Protein AF-A0A2N5SPL8-F1 (afdb_monomer)

Nearest PDB structures (foldseek):
  1c92-assembly1_A  TM=4.202E-01  e=2.692E+00  Streptomyces plicatus
  1c8y-assembly1_A  TM=4.262E-01  e=3.540E+00  Streptomyces plicatus
  1c90-assembly2_B  TM=4.137E-01  e=3.306E+00  Streptomyces plicatus
  3szw-assembly1_A-2  TM=3.942E-01  e=7.522E+00  Acidithiobacillus ferrooxidans ATCC 23270

Secondary structure (DSSP, 8-state):
---S-TTS-TTTT----TTHHHHHHHHHHHHHHH-TTS--B----TT--B-TTSSBPPTTTTHHHHHH-SB-

Structure (mmCIF, N/CA/C/O backbone):
data_AF-A0A2N5SPL8-F1
#
_entry.id   AF-A0A2N5SPL8-F1
#
loop_
_atom_site.group_PDB
_atom_site.id
_atom_site.type_symbol
_atom_site.label_atom_id
_atom_site.label_alt_id
_atom_site.label_comp_id
_atom_site.label_asym_id
_atom_site.label_entity_id
_atom_site.label_seq_id
_atom_site.pdbx_PDB_ins_code
_atom_site.Cartn_x
_atom_site.Cartn_y
_atom_site.Cartn_z
_atom_site.occupancy
_atom_site.B_iso_or_equiv
_atom_site.auth_seq_id
_atom_site.auth_comp_id
_atom_site.auth_asym_id
_atom_site.auth_atom_id
_atom_site.pdbx_PDB_model_num
ATOM 1 N N . MET A 1 1 ? -3.595 -6.973 2.689 1.00 96.06 1 MET A N 1
ATOM 2 C CA . MET A 1 1 ? -3.545 -6.978 1.211 1.00 96.06 1 MET A CA 1
ATOM 3 C C . MET A 1 1 ? -2.136 -7.328 0.795 1.00 96.06 1 MET A C 1
ATOM 5 O O . MET A 1 1 ? -1.208 -6.902 1.467 1.00 96.06 1 MET A O 1
ATOM 9 N N . ASP A 1 2 ? -1.985 -8.077 -0.284 1.00 97.25 2 ASP A N 1
ATOM 10 C CA . ASP A 1 2 ? -0.701 -8.653 -0.675 1.00 97.25 2 ASP A CA 1
ATOM 11 C C . ASP A 1 2 ? -0.488 -8.437 -2.176 1.00 97.25 2 ASP A C 1
ATOM 13 O O . ASP A 1 2 ? -0.858 -9.260 -3.007 1.00 97.25 2 ASP A O 1
ATOM 17 N N . TRP A 1 3 ? -0.052 -7.227 -2.542 1.00 97.06 3 TRP A N 1
ATOM 18 C CA . TRP A 1 3 ? 0.241 -6.890 -3.935 1.00 97.06 3 TRP A CA 1
ATOM 19 C C . TRP A 1 3 ? 1.746 -7.003 -4.153 1.00 97.06 3 TRP A C 1
ATOM 21 O O . TRP A 1 3 ? 2.506 -6.228 -3.575 1.00 97.06 3 TRP A O 1
ATOM 31 N N . GLU A 1 4 ? 2.153 -7.911 -5.042 1.00 95.75 4 GLU A N 1
ATOM 32 C CA . GLU A 1 4 ? 3.554 -8.229 -5.327 1.00 95.75 4 GLU A CA 1
ATOM 33 C C . GLU A 1 4 ? 3.972 -7.885 -6.775 1.00 95.75 4 GLU A C 1
ATOM 35 O O . GLU A 1 4 ? 3.848 -8.675 -7.708 1.00 95.75 4 GLU A O 1
ATOM 40 N N . TYR A 1 5 ? 4.434 -6.672 -7.071 1.00 95.31 5 TYR A N 1
ATOM 41 C CA . TYR A 1 5 ? 4.497 -5.491 -6.206 1.00 95.31 5 TYR A CA 1
ATOM 42 C C . TYR A 1 5 ? 3.925 -4.283 -6.959 1.00 95.31 5 TYR A C 1
ATOM 44 O O . TYR A 1 5 ? 3.954 -4.264 -8.197 1.00 95.31 5 TYR A O 1
ATOM 52 N N . PRO A 1 6 ? 3.426 -3.242 -6.268 1.00 97.00 6 PRO A N 1
ATOM 53 C CA . PRO A 1 6 ? 3.017 -2.009 -6.925 1.00 97.00 6 PRO A CA 1
ATOM 54 C C . PRO A 1 6 ? 4.136 -1.474 -7.822 1.00 97.00 6 PRO A C 1
ATOM 56 O O . PRO A 1 6 ? 5.263 -1.315 -7.377 1.00 97.00 6 PRO A O 1
ATOM 59 N N . ASN A 1 7 ? 3.805 -1.198 -9.083 1.00 97.19 7 ASN A N 1
ATOM 60 C CA . ASN A 1 7 ? 4.728 -0.718 -10.124 1.00 97.19 7 ASN A CA 1
ATOM 61 C C . ASN A 1 7 ? 5.885 -1.686 -10.468 1.00 97.19 7 ASN A C 1
ATOM 63 O O . ASN A 1 7 ? 6.934 -1.252 -10.938 1.00 97.19 7 ASN A O 1
ATOM 67 N N . SER A 1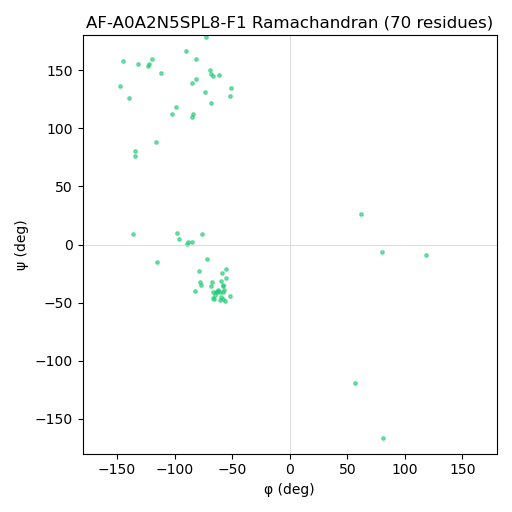 8 ? 5.691 -2.990 -10.262 1.00 95.19 8 SER A N 1
ATOM 68 C CA . SER A 1 8 ? 6.646 -4.037 -10.630 1.00 95.19 8 SER A CA 1
ATOM 69 C C . SER A 1 8 ? 6.023 -5.057 -11.572 1.00 95.19 8 SER A C 1
ATOM 71 O O . SER A 1 8 ? 4.812 -5.275 -11.552 1.00 95.19 8 SER A O 1
ATOM 73 N N . ASP A 1 9 ? 6.875 -5.720 -12.349 1.00 93.62 9 ASP A N 1
ATOM 74 C CA . ASP A 1 9 ? 6.486 -6.853 -13.189 1.00 93.62 9 ASP A CA 1
ATOM 75 C C . ASP A 1 9 ? 6.190 -8.115 -12.355 1.00 93.62 9 ASP A C 1
ATOM 77 O O . ASP A 1 9 ? 5.593 -9.060 -12.872 1.00 93.62 9 ASP A O 1
ATOM 81 N N . GLY A 1 10 ? 6.554 -8.135 -11.063 1.00 89.62 10 GLY A N 1
ATOM 82 C CA . GLY A 1 10 ? 6.326 -9.276 -10.171 1.00 89.62 10 GLY A CA 1
ATOM 83 C C . GLY A 1 10 ? 6.962 -10.546 -10.738 1.00 89.62 10 GLY A C 1
ATOM 84 O O . GLY A 1 10 ? 8.164 -10.578 -10.990 1.00 89.62 10 GLY A O 1
ATOM 85 N N . VAL A 1 11 ? 6.140 -11.564 -11.010 1.00 90.88 11 VAL A N 1
ATOM 86 C CA . VAL A 1 11 ? 6.548 -12.824 -11.666 1.00 90.88 11 VAL A CA 1
ATOM 87 C C . VAL A 1 11 ? 6.758 -12.711 -13.189 1.00 90.88 11 VAL A C 1
ATOM 89 O O . VAL A 1 11 ? 6.956 -13.720 -13.860 1.00 90.88 11 VAL A O 1
ATOM 92 N N . GLY A 1 12 ? 6.746 -11.497 -13.747 1.00 92.88 12 GLY A N 1
ATOM 93 C CA . GLY A 1 12 ? 7.230 -11.188 -15.099 1.00 92.88 12 GLY A CA 1
ATOM 94 C C . GLY A 1 12 ? 6.189 -10.633 -16.075 1.00 92.88 12 GLY A C 1
ATOM 95 O O . GLY A 1 12 ? 6.561 -10.189 -17.157 1.00 92.88 12 GLY A O 1
ATOM 96 N N . CYS A 1 13 ? 4.901 -10.629 -15.723 1.00 94.50 13 CYS A N 1
ATOM 97 C CA . CYS A 1 13 ? 3.824 -10.161 -16.607 1.00 94.50 13 CYS A CA 1
ATOM 98 C C . CYS A 1 13 ? 2.776 -9.270 -15.920 1.00 94.50 13 CYS A C 1
ATOM 100 O O . CYS A 1 13 ? 1.745 -8.960 -16.524 1.00 94.50 13 CYS A O 1
ATOM 102 N N . ASN A 1 14 ? 3.011 -8.847 -14.672 1.00 96.12 14 ASN A N 1
ATOM 103 C CA . ASN A 1 14 ? 2.040 -8.028 -13.952 1.00 96.12 14 ASN A CA 1
ATOM 104 C C . ASN A 1 14 ? 1.879 -6.647 -14.600 1.00 96.12 14 ASN A C 1
ATOM 106 O O . ASN A 1 14 ? 2.829 -6.031 -15.081 1.00 96.12 14 ASN A O 1
ATOM 110 N N . THR A 1 15 ? 0.652 -6.122 -14.565 1.00 96.06 15 THR A N 1
ATOM 111 C CA . THR A 1 15 ? 0.394 -4.750 -15.011 1.00 96.06 15 THR A CA 1
ATOM 112 C C . THR A 1 15 ? 1.034 -3.760 -14.039 1.00 96.06 15 THR A C 1
ATOM 114 O O . THR A 1 15 ? 0.685 -3.712 -12.856 1.00 96.06 15 THR A O 1
ATOM 117 N N . LYS A 1 16 ? 1.928 -2.912 -14.551 1.00 95.06 16 LYS A N 1
ATOM 118 C CA . LYS A 1 16 ? 2.570 -1.835 -13.790 1.00 95.06 16 LYS A CA 1
ATOM 119 C C . LYS A 1 16 ? 2.119 -0.455 -14.249 1.00 95.06 16 LYS A C 1
ATOM 121 O O . LYS A 1 16 ? 1.827 -0.224 -15.419 1.00 95.06 16 LYS A O 1
ATOM 126 N N . ASN A 1 17 ? 2.078 0.478 -13.308 1.00 97.62 17 ASN A N 1
ATOM 127 C CA . ASN A 1 17 ? 1.814 1.883 -13.560 1.00 97.62 17 ASN A CA 1
ATOM 128 C C . ASN A 1 17 ? 2.595 2.728 -12.536 1.00 97.62 17 ASN A C 1
ATOM 130 O O . ASN A 1 17 ? 2.541 2.414 -11.339 1.00 97.62 17 ASN A O 1
ATOM 134 N N . PRO A 1 18 ? 3.246 3.832 -12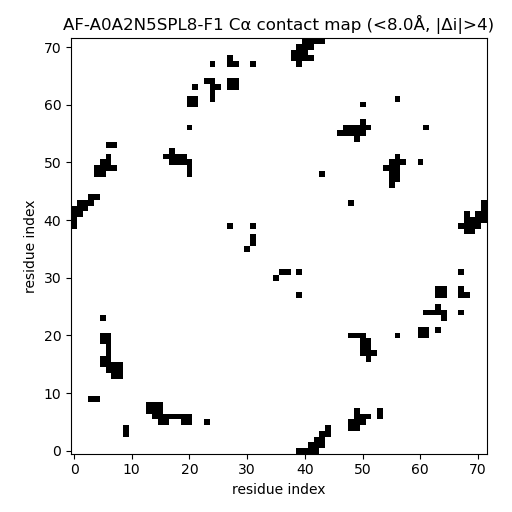.953 1.00 97.69 18 PRO A N 1
ATOM 135 C CA . PRO A 1 18 ? 3.985 4.714 -12.047 1.00 97.69 18 PRO A CA 1
ATOM 136 C C . PRO A 1 18 ? 3.163 5.261 -10.867 1.00 97.69 18 PRO A C 1
ATOM 138 O O . PRO A 1 18 ? 3.721 5.663 -9.846 1.00 97.69 18 PRO A O 1
ATOM 141 N N . ALA A 1 19 ? 1.832 5.278 -10.981 1.00 98.31 19 ALA A N 1
ATOM 142 C CA . ALA A 1 19 ? 0.913 5.723 -9.941 1.00 98.31 19 ALA A CA 1
ATOM 143 C C . ALA A 1 19 ? 0.463 4.611 -8.972 1.00 98.31 19 ALA A C 1
ATOM 145 O O . ALA A 1 19 ? -0.312 4.902 -8.062 1.00 98.31 19 ALA A O 1
ATOM 146 N N . ASN A 1 20 ? 0.924 3.364 -9.120 1.00 98.31 20 ASN A N 1
ATOM 147 C CA . ASN A 1 20 ? 0.404 2.222 -8.358 1.00 98.31 20 ASN A CA 1
ATOM 148 C C . ASN A 1 20 ? 0.519 2.390 -6.838 1.00 98.31 20 ASN A C 1
ATOM 150 O O . ASN A 1 20 ? -0.451 2.122 -6.141 1.00 98.31 20 ASN A O 1
ATOM 154 N N . VAL A 1 21 ? 1.626 2.925 -6.313 1.00 98.31 21 VAL A N 1
ATOM 155 C CA . VAL A 1 21 ? 1.757 3.193 -4.864 1.00 98.31 21 VAL A CA 1
ATOM 156 C C . VAL A 1 21 ? 0.735 4.225 -4.375 1.00 98.31 21 VAL A C 1
ATOM 158 O O . VAL A 1 21 ? 0.118 4.054 -3.325 1.00 98.31 21 VAL A O 1
ATOM 161 N N . ILE A 1 22 ? 0.507 5.283 -5.158 1.00 98.50 22 ILE A N 1
ATOM 162 C CA . ILE A 1 22 ? -0.472 6.325 -4.821 1.00 98.50 22 ILE A CA 1
ATOM 163 C C . ILE A 1 22 ? -1.887 5.744 -4.870 1.00 98.50 22 ILE A C 1
ATOM 165 O O . ILE A 1 22 ? -2.691 5.975 -3.969 1.00 98.50 22 ILE A O 1
ATOM 169 N N . ASN A 1 23 ? -2.198 4.994 -5.927 1.00 98.69 23 ASN A N 1
ATOM 170 C CA . ASN A 1 23 ? -3.511 4.389 -6.121 1.00 98.69 23 ASN A CA 1
ATOM 171 C C . ASN A 1 23 ? -3.790 3.299 -5.087 1.00 98.69 23 ASN A C 1
ATOM 173 O O . ASN A 1 23 ? -4.927 3.181 -4.643 1.00 98.69 23 ASN A O 1
ATOM 177 N N . PHE A 1 24 ? -2.763 2.585 -4.629 1.00 98.56 24 PHE A N 1
ATOM 178 C CA . PHE A 1 24 ? -2.888 1.665 -3.511 1.00 98.56 24 PHE A CA 1
ATOM 179 C C . PHE A 1 24 ? -3.333 2.409 -2.249 1.00 98.56 24 PHE A C 1
ATOM 181 O O . PHE A 1 24 ? -4.331 2.045 -1.639 1.00 98.56 24 PHE A O 1
ATOM 188 N N . GLY A 1 25 ? -2.689 3.535 -1.927 1.00 98.56 25 GLY A N 1
ATOM 189 C CA . GLY A 1 25 ? -3.120 4.403 -0.830 1.00 98.56 25 GLY A CA 1
ATOM 190 C C . GLY A 1 25 ? -4.561 4.908 -0.964 1.00 98.56 25 GLY A C 1
ATOM 191 O O . GLY A 1 25 ? -5.290 4.952 0.026 1.00 98.56 25 GLY A O 1
ATOM 192 N N . LYS A 1 26 ? -5.001 5.247 -2.183 1.00 98.81 26 LYS A N 1
ATOM 193 C CA . LYS A 1 26 ? -6.400 5.627 -2.445 1.00 98.81 26 LYS A CA 1
ATOM 194 C C . LYS A 1 26 ? -7.360 4.465 -2.203 1.00 98.81 26 LYS A C 1
ATOM 196 O O . LYS A 1 26 ? -8.380 4.670 -1.563 1.00 98.81 26 LYS A O 1
ATOM 201 N N . LEU A 1 27 ? -7.025 3.255 -2.650 1.00 98.75 27 LEU A N 1
ATOM 202 C CA . LEU A 1 27 ? -7.838 2.067 -2.390 1.00 98.75 27 LEU A CA 1
ATOM 203 C C . LEU A 1 27 ? -8.015 1.837 -0.882 1.00 98.75 27 LEU A C 1
ATOM 205 O O . LEU A 1 27 ? -9.139 1.662 -0.424 1.00 98.75 27 LEU A O 1
ATOM 209 N N . VAL A 1 28 ? -6.931 1.905 -0.099 1.00 98.56 28 VAL A N 1
ATOM 210 C CA . VAL A 1 28 ? -7.011 1.729 1.365 1.00 98.56 28 VAL A CA 1
ATOM 211 C C . VAL A 1 28 ? -7.871 2.805 2.018 1.00 98.56 28 VAL A C 1
ATOM 213 O O . VAL A 1 28 ? -8.664 2.492 2.904 1.00 98.56 28 VAL A O 1
ATOM 216 N N . LYS A 1 29 ? -7.762 4.05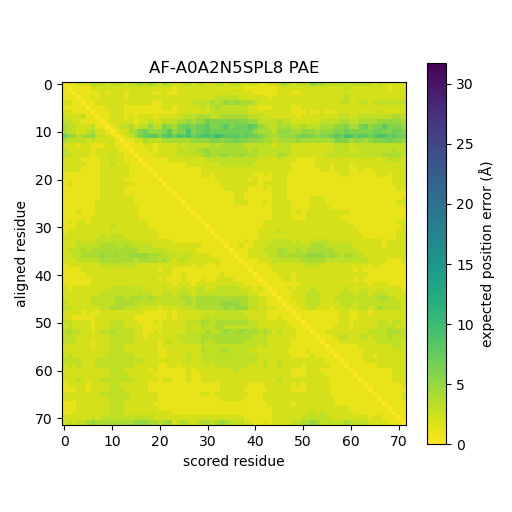7 1.561 1.00 98.75 29 LYS A N 1
ATOM 217 C CA . LYS A 1 29 ? -8.626 5.148 2.025 1.00 98.75 29 LYS A CA 1
ATOM 218 C C . LYS A 1 29 ? -10.109 4.816 1.825 1.00 98.75 29 LYS A C 1
ATOM 220 O O . LYS A 1 29 ? -10.887 4.977 2.762 1.00 98.75 29 LYS A O 1
ATOM 225 N N . GLU A 1 30 ? -10.494 4.353 0.637 1.00 98.81 30 GLU A N 1
ATOM 226 C CA . GLU A 1 30 ? -11.894 4.015 0.348 1.00 98.81 30 GLU A CA 1
ATOM 227 C C . GLU A 1 30 ? -12.370 2.812 1.176 1.00 98.81 30 GLU A C 1
ATOM 229 O O . GLU A 1 30 ? -13.461 2.848 1.745 1.00 98.81 30 GLU A O 1
ATOM 234 N N . ILE A 1 31 ? -11.533 1.778 1.340 1.00 98.50 31 ILE A N 1
ATOM 235 C CA . ILE A 1 31 ? -11.857 0.629 2.203 1.00 98.50 31 ILE A CA 1
ATOM 236 C C . ILE A 1 31 ? -12.079 1.090 3.648 1.00 98.50 31 ILE A C 1
ATOM 238 O O . ILE A 1 31 ? -13.068 0.701 4.266 1.00 98.50 31 ILE A O 1
ATOM 242 N N . ARG A 1 32 ? -11.205 1.952 4.185 1.00 98.50 32 ARG A N 1
ATOM 243 C CA . ARG A 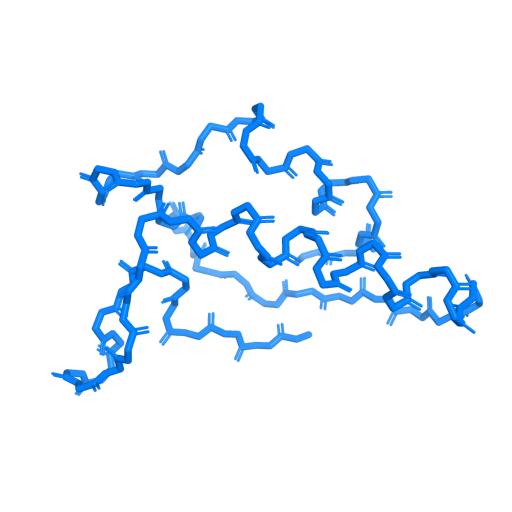1 32 ? -11.355 2.486 5.545 1.00 98.50 32 ARG A CA 1
ATOM 244 C C . ARG A 1 32 ? -12.640 3.297 5.706 1.00 98.50 32 ARG A C 1
ATOM 246 O O . ARG A 1 32 ? -13.270 3.209 6.755 1.00 98.50 32 ARG A O 1
ATOM 253 N N . ALA A 1 33 ? -13.023 4.079 4.697 1.00 98.56 33 ALA A N 1
ATOM 254 C CA . ALA A 1 33 ? -14.261 4.853 4.730 1.00 98.56 33 ALA A CA 1
ATOM 255 C C . ALA A 1 33 ? -15.504 3.948 4.780 1.00 98.56 33 ALA A C 1
ATOM 257 O O . ALA A 1 33 ? -16.437 4.231 5.529 1.00 98.56 33 ALA A O 1
ATOM 258 N N . LEU A 1 34 ? -15.501 2.847 4.021 1.00 98.62 34 LEU A N 1
ATOM 259 C CA . LEU A 1 34 ? -16.612 1.893 3.970 1.00 98.62 34 LEU A CA 1
ATOM 260 C C . LEU A 1 34 ? -16.663 0.955 5.180 1.00 98.62 34 LEU A C 1
ATOM 262 O O . LEU A 1 34 ? -17.747 0.554 5.598 1.00 98.62 34 LEU A O 1
ATOM 266 N N . TRP A 1 35 ? -15.510 0.605 5.753 1.00 98.25 35 TRP A N 1
ATOM 267 C CA . TRP A 1 35 ? -15.421 -0.308 6.888 1.00 98.25 35 TRP A CA 1
ATOM 268 C C . TRP A 1 35 ? -14.463 0.221 7.970 1.00 98.25 35 TRP A C 1
ATOM 270 O O . TRP A 1 35 ? -13.350 -0.286 8.132 1.00 98.25 35 TRP A O 1
ATOM 280 N N . PRO A 1 36 ? -14.895 1.216 8.772 1.00 97.81 36 PRO A N 1
ATOM 281 C CA . PRO A 1 36 ? -14.023 1.886 9.738 1.00 97.81 36 PRO A CA 1
ATOM 282 C C . PRO A 1 36 ? -13.410 0.958 10.792 1.00 97.81 36 PRO A C 1
ATOM 284 O O . PRO A 1 36 ? -12.293 1.206 11.235 1.00 97.81 36 PRO A O 1
ATOM 287 N N . GLY A 1 37 ? -14.118 -0.112 11.172 1.00 97.69 37 GLY A N 1
ATOM 288 C CA . GLY A 1 37 ? -13.677 -1.085 12.179 1.00 97.69 37 GLY A CA 1
ATOM 289 C C . GLY A 1 37 ? -12.843 -2.257 11.651 1.00 97.69 37 GLY A C 1
ATOM 290 O O . GLY A 1 37 ? -12.510 -3.142 12.433 1.00 97.69 37 GLY A O 1
ATOM 291 N N . ALA A 1 38 ? -12.537 -2.316 10.351 1.00 97.31 38 ALA A N 1
ATOM 292 C CA . ALA A 1 38 ? -11.683 -3.371 9.809 1.00 97.31 38 ALA A CA 1
ATOM 293 C C . ALA A 1 38 ? -10.236 -3.232 10.302 1.00 97.31 38 ALA A C 1
ATOM 295 O O . ALA A 1 38 ? -9.732 -2.121 10.431 1.00 97.31 38 ALA A O 1
ATOM 296 N N . CYS A 1 39 ? -9.538 -4.353 10.491 1.00 98.38 39 CYS A N 1
ATOM 297 C CA . CYS A 1 39 ? -8.079 -4.345 10.579 1.00 98.38 39 CYS A CA 1
ATOM 298 C C . CYS A 1 39 ? -7.510 -4.410 9.154 1.00 98.38 39 CYS A C 1
ATOM 300 O O . CYS A 1 39 ? -7.653 -5.426 8.471 1.00 98.38 39 CYS A O 1
ATOM 302 N N . LEU A 1 40 ? -6.917 -3.316 8.678 1.00 98.69 40 LEU A N 1
ATOM 303 C CA . LEU A 1 40 ? -6.348 -3.199 7.340 1.00 98.69 40 LEU A CA 1
ATOM 304 C C . LEU A 1 40 ? -4.832 -3.327 7.416 1.00 98.69 40 LEU A C 1
ATOM 306 O O . LEU A 1 40 ? -4.146 -2.441 7.918 1.00 98.69 40 LEU A O 1
ATOM 310 N N . THR A 1 41 ? -4.302 -4.413 6.866 1.00 98.56 41 THR A N 1
ATOM 311 C CA . THR A 1 41 ? -2.858 -4.665 6.812 1.00 98.56 41 THR A CA 1
ATOM 312 C C . THR A 1 41 ? -2.368 -4.783 5.376 1.00 98.56 41 THR A C 1
ATOM 314 O O . THR A 1 41 ? -3.162 -5.050 4.462 1.00 98.56 41 THR A O 1
ATOM 317 N N . ALA A 1 42 ? -1.068 -4.603 5.142 1.00 98.31 42 ALA A N 1
ATOM 318 C CA . ALA A 1 42 ? -0.463 -4.894 3.846 1.00 98.31 42 ALA A CA 1
ATOM 319 C C . ALA A 1 42 ? 0.905 -5.561 3.983 1.00 98.31 42 ALA A C 1
ATOM 321 O O . ALA A 1 42 ? 1.780 -4.979 4.601 1.00 98.31 42 ALA A O 1
ATOM 322 N N . ALA A 1 43 ? 1.103 -6.716 3.348 1.00 98.00 43 ALA A N 1
ATOM 323 C CA . ALA A 1 43 ? 2.429 -7.314 3.242 1.00 98.00 43 ALA A CA 1
ATOM 324 C C . ALA A 1 43 ? 3.261 -6.518 2.226 1.00 98.00 43 ALA A C 1
ATOM 326 O O . ALA A 1 43 ? 2.784 -6.204 1.131 1.00 98.00 43 ALA A O 1
ATOM 327 N N . LEU A 1 44 ? 4.486 -6.150 2.605 1.00 95.50 44 LEU A N 1
ATOM 328 C CA . LEU A 1 44 ? 5.385 -5.335 1.789 1.00 95.50 44 LEU A CA 1
ATOM 329 C C . LEU A 1 44 ? 6.712 -6.055 1.539 1.00 95.50 44 LEU A C 1
ATOM 331 O O . LEU A 1 44 ? 7.187 -6.832 2.364 1.00 95.50 44 LEU A O 1
ATOM 335 N N . SER A 1 45 ? 7.365 -5.721 0.423 1.00 93.00 45 SER A N 1
ATOM 336 C CA . SER A 1 45 ? 8.767 -6.090 0.213 1.00 93.00 45 SER A CA 1
ATOM 337 C C . SER A 1 45 ? 9.656 -5.453 1.286 1.00 93.00 45 SER A C 1
ATOM 339 O O . SER A 1 45 ? 9.443 -4.304 1.677 1.00 93.00 45 SER A O 1
ATOM 341 N N . VAL A 1 46 ? 10.722 -6.153 1.683 1.00 92.88 46 VAL A N 1
ATOM 342 C CA . VAL A 1 46 ? 11.765 -5.627 2.586 1.00 92.88 46 VAL A CA 1
ATOM 343 C C . VAL A 1 46 ? 12.453 -4.369 2.040 1.00 92.88 46 VAL A C 1
ATO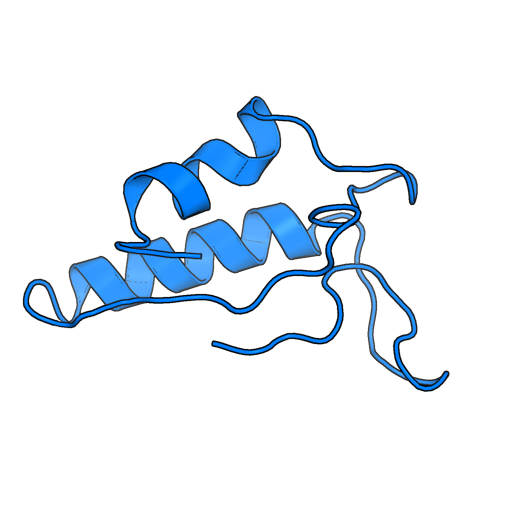M 345 O O . VAL A 1 46 ? 12.942 -3.549 2.810 1.00 92.88 46 VAL A O 1
ATOM 348 N N . ASN A 1 47 ? 12.438 -4.179 0.716 1.00 91.81 47 ASN A N 1
ATOM 349 C CA . ASN A 1 47 ? 12.973 -2.989 0.045 1.00 91.81 47 ASN A CA 1
ATOM 350 C C . ASN A 1 47 ? 11.958 -1.831 -0.022 1.00 91.81 47 ASN A C 1
ATOM 352 O O . ASN A 1 47 ? 12.240 -0.779 -0.599 1.00 91.81 47 ASN A O 1
ATOM 356 N N . GLY A 1 48 ? 10.769 -2.018 0.555 1.00 92.44 48 GLY A N 1
ATOM 357 C CA . GLY A 1 48 ? 9.662 -1.075 0.510 1.00 92.44 48 GLY A CA 1
ATOM 358 C C . GLY A 1 48 ? 8.856 -1.134 -0.789 1.00 92.44 48 GLY A C 1
ATOM 359 O O . GLY A 1 48 ? 8.934 -2.070 -1.584 1.00 92.44 48 GLY A O 1
ATOM 360 N N . LEU A 1 49 ? 8.027 -0.111 -0.988 1.00 97.00 49 LEU A N 1
ATOM 361 C CA . LEU A 1 49 ? 7.149 0.022 -2.151 1.00 97.00 49 LEU A CA 1
ATOM 362 C C . LEU A 1 49 ? 7.885 0.663 -3.329 1.00 97.00 49 LEU A C 1
ATOM 364 O O . LEU A 1 49 ? 8.590 1.649 -3.140 1.00 97.00 49 L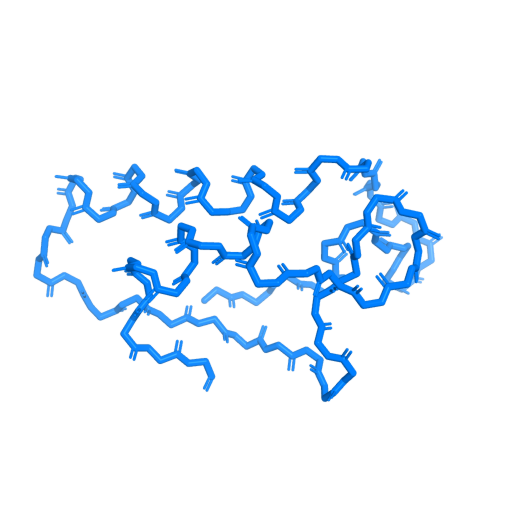EU A O 1
ATOM 368 N N . ILE A 1 50 ? 7.672 0.165 -4.548 1.00 97.62 50 ILE A N 1
ATOM 369 C CA . ILE A 1 50 ? 8.381 0.639 -5.745 1.00 97.62 50 ILE A CA 1
ATOM 370 C C . ILE A 1 50 ? 7.676 1.881 -6.307 1.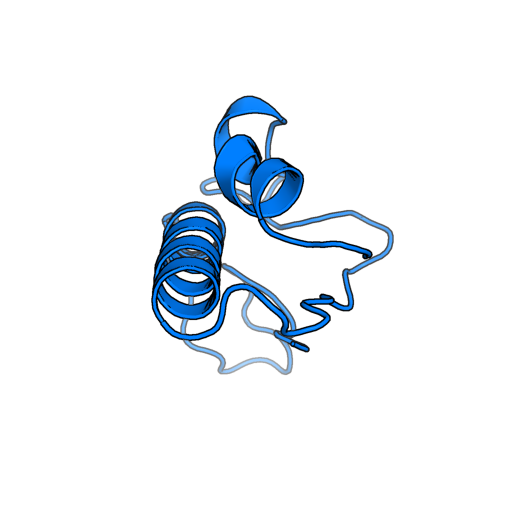00 97.62 50 ILE A C 1
ATOM 372 O O . ILE A 1 50 ? 6.541 1.837 -6.780 1.00 97.62 50 ILE A O 1
ATOM 376 N N . GLY A 1 51 ? 8.350 3.024 -6.217 1.00 96.44 51 GLY A N 1
ATOM 377 C CA . GLY A 1 51 ? 7.866 4.316 -6.684 1.00 96.44 51 GLY A CA 1
ATOM 378 C C . GLY A 1 51 ? 7.857 4.445 -8.208 1.00 96.44 51 GLY A C 1
ATOM 379 O O . GLY A 1 51 ? 8.281 3.559 -8.94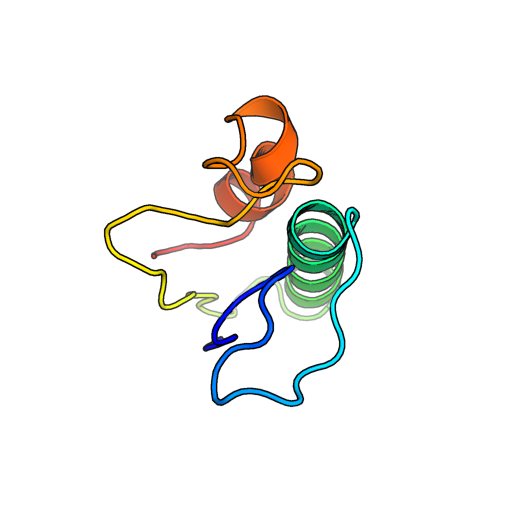6 1.00 96.44 51 GLY A O 1
ATOM 380 N N . ALA A 1 52 ? 7.388 5.598 -8.689 1.00 97.19 52 ALA A N 1
ATOM 381 C CA . ALA A 1 52 ? 7.175 5.886 -10.111 1.00 97.19 52 ALA A 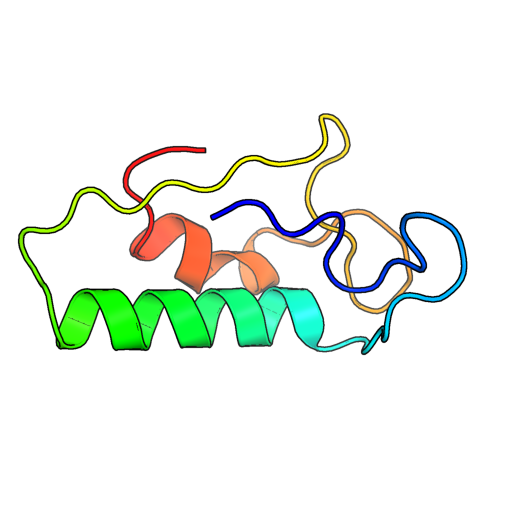CA 1
ATOM 382 C C . ALA A 1 52 ? 8.414 5.689 -11.007 1.00 97.19 52 ALA A C 1
ATOM 384 O O . ALA A 1 52 ? 8.275 5.383 -12.186 1.00 97.19 52 ALA A O 1
ATOM 385 N N . ASN A 1 53 ? 9.611 5.872 -10.450 1.00 95.81 53 ASN A N 1
ATOM 386 C CA . ASN A 1 53 ? 10.894 5.761 -11.144 1.00 95.81 53 ASN A CA 1
ATOM 387 C C . ASN A 1 53 ? 11.585 4.400 -10.938 1.00 95.81 53 ASN A C 1
ATOM 389 O O . ASN A 1 53 ? 12.763 4.277 -11.253 1.00 95.81 53 ASN A O 1
ATOM 393 N N . GLY A 1 54 ? 10.897 3.411 -10.359 1.00 94.38 54 GLY A N 1
ATOM 394 C CA . GLY A 1 54 ? 11.466 2.092 -10.066 1.00 94.38 54 GLY A CA 1
ATOM 395 C C . GLY A 1 54 ? 12.320 2.022 -8.792 1.00 94.38 54 GLY A C 1
ATOM 396 O O . GLY A 1 54 ? 12.695 0.930 -8.383 1.00 94.38 54 GLY A O 1
ATOM 397 N N . ASN A 1 55 ? 12.591 3.152 -8.131 1.00 95.31 55 ASN A N 1
ATOM 398 C CA . ASN A 1 55 ? 13.280 3.194 -6.837 1.00 95.31 55 ASN A CA 1
ATOM 399 C C . ASN A 1 55 ? 12.276 3.114 -5.674 1.00 95.31 55 ASN A C 1
ATOM 401 O O . ASN A 1 55 ? 11.080 3.330 -5.894 1.00 95.31 55 ASN A O 1
ATOM 405 N N . PRO A 1 56 ? 12.724 2.865 -4.429 1.00 96.44 56 PRO A N 1
ATOM 406 C CA . PRO A 1 56 ? 11.851 2.929 -3.263 1.00 96.44 56 PRO A CA 1
ATOM 407 C C . PRO A 1 56 ? 11.055 4.240 -3.193 1.00 96.44 56 PRO A C 1
ATOM 409 O O . PRO A 1 56 ? 11.569 5.337 -3.422 1.00 96.44 56 PRO A O 1
ATOM 412 N N . SER A 1 57 ? 9.765 4.118 -2.899 1.00 97.19 57 SER A N 1
ATOM 413 C CA . SER A 1 57 ? 8.827 5.231 -2.829 1.00 97.19 57 SER A CA 1
ATOM 414 C C . SER A 1 57 ? 9.111 6.126 -1.623 1.00 97.19 57 SER A C 1
ATOM 416 O O . SER A 1 57 ? 9.538 5.673 -0.565 1.00 97.19 57 SER A O 1
ATOM 418 N N . THR A 1 58 ? 8.797 7.415 -1.754 1.00 97.38 58 THR A N 1
ATOM 419 C CA . THR A 1 58 ? 8.969 8.381 -0.665 1.00 97.38 58 THR A CA 1
ATOM 420 C C . THR A 1 58 ? 7.814 8.338 0.333 1.00 97.38 58 THR A C 1
ATOM 422 O O . THR A 1 58 ? 6.694 7.933 0.006 1.00 97.38 58 THR A O 1
ATOM 425 N N . THR A 1 59 ? 8.062 8.854 1.537 1.00 95.69 59 THR A N 1
ATOM 426 C CA . THR A 1 59 ? 7.061 9.008 2.608 1.00 95.69 59 THR A CA 1
ATOM 427 C C . THR A 1 59 ? 5.866 9.867 2.190 1.00 95.69 59 THR A C 1
ATOM 429 O O . THR A 1 59 ? 4.724 9.587 2.558 1.00 95.69 59 THR A O 1
ATOM 432 N N . THR A 1 60 ? 6.092 10.892 1.363 1.00 97.94 60 THR A N 1
ATOM 433 C CA . THR A 1 60 ? 5.014 11.705 0.784 1.00 97.94 60 THR A CA 1
ATOM 434 C C . THR A 1 60 ? 4.080 10.856 -0.076 1.00 97.94 60 THR A C 1
ATOM 436 O O . THR A 1 60 ? 2.865 11.019 -0.025 1.00 97.94 60 THR A O 1
ATOM 439 N N . LYS A 1 61 ? 4.628 9.927 -0.865 1.00 97.94 61 LYS A N 1
ATOM 440 C CA . LYS A 1 61 ? 3.843 9.081 -1.774 1.00 97.94 61 LYS A CA 1
ATOM 441 C C . LYS A 1 61 ? 3.144 7.923 -1.060 1.00 97.94 61 LYS A C 1
ATOM 443 O O . LYS A 1 61 ? 2.121 7.462 -1.553 1.00 97.94 61 LYS A O 1
ATOM 448 N N . THR A 1 62 ? 3.636 7.502 0.105 1.00 97.50 62 THR A N 1
ATOM 449 C CA . THR A 1 62 ? 3.023 6.450 0.936 1.00 97.50 62 THR A CA 1
ATOM 450 C C . THR A 1 62 ? 2.131 6.992 2.058 1.00 97.50 62 THR A C 1
ATOM 452 O O . THR A 1 62 ? 1.602 6.210 2.844 1.00 97.50 62 THR A O 1
ATOM 455 N N . THR A 1 63 ? 1.906 8.310 2.127 1.00 98.25 63 THR A N 1
ATOM 456 C CA . THR A 1 63 ? 1.149 8.970 3.210 1.00 98.25 63 THR A CA 1
ATOM 457 C C . THR A 1 63 ? -0.220 8.344 3.474 1.00 98.25 63 THR A C 1
ATOM 459 O O . THR A 1 63 ? -0.545 8.088 4.628 1.00 98.25 63 THR A O 1
ATOM 462 N N . LEU A 1 64 ? -0.998 8.032 2.432 1.00 98.50 64 LEU A N 1
ATOM 463 C CA . LEU A 1 64 ? -2.325 7.432 2.615 1.00 98.50 64 LEU A CA 1
ATOM 464 C C . LEU A 1 64 ? -2.247 6.004 3.168 1.00 98.50 64 LEU A C 1
ATOM 466 O O . LEU A 1 64 ? -3.072 5.623 3.987 1.00 98.50 64 LEU A O 1
ATOM 470 N N . LEU A 1 65 ? -1.237 5.227 2.766 1.00 98.31 65 LEU A N 1
ATOM 471 C CA . LEU A 1 65 ? -1.019 3.886 3.313 1.00 98.31 65 LEU A CA 1
ATOM 472 C C . LEU A 1 65 ? -0.652 3.973 4.794 1.00 98.31 65 LEU A C 1
ATOM 474 O O . LEU A 1 65 ? -1.278 3.307 5.606 1.00 98.31 65 LEU A O 1
ATOM 478 N N . LYS A 1 66 ? 0.279 4.869 5.154 1.00 97.69 66 LYS A N 1
ATOM 479 C CA . LYS A 1 66 ? 0.636 5.137 6.555 1.00 97.69 66 LYS A CA 1
ATOM 480 C C . LYS A 1 66 ? -0.569 5.591 7.387 1.00 97.69 66 LYS A C 1
ATOM 482 O O . LYS A 1 66 ? -0.629 5.299 8.571 1.00 97.69 66 LYS A O 1
ATOM 487 N N . GLN A 1 67 ? -1.484 6.352 6.791 1.00 98.38 67 GLN A N 1
ATOM 488 C CA . GLN A 1 67 ? -2.643 6.898 7.492 1.00 98.38 67 GLN A CA 1
ATOM 489 C C . GLN A 1 67 ? -3.754 5.866 7.722 1.00 98.38 67 GLN A C 1
ATOM 491 O O . GLN A 1 67 ? -4.457 5.969 8.723 1.00 98.38 67 GLN A O 1
ATOM 496 N N . TYR A 1 68 ? -3.963 4.935 6.786 1.00 98.56 68 TYR A N 1
ATOM 497 C CA . TYR A 1 68 ? -5.165 4.093 6.777 1.00 98.56 68 TYR A CA 1
ATOM 498 C C . TYR A 1 68 ? -4.922 2.596 6.997 1.00 98.56 68 TYR A C 1
ATOM 500 O O . TYR A 1 68 ? -5.885 1.882 7.301 1.00 98.56 68 TYR A O 1
ATOM 508 N N . LEU A 1 69 ? -3.679 2.124 6.868 1.00 98.50 69 LEU A N 1
ATOM 509 C CA . LEU A 1 69 ? -3.283 0.794 7.329 1.00 98.50 69 LEU A CA 1
ATOM 510 C C . LEU A 1 69 ? -3.013 0.814 8.832 1.00 98.50 69 LEU A C 1
ATOM 512 O O . LEU A 1 69 ? -2.420 1.758 9.348 1.00 98.50 69 LEU A O 1
ATOM 516 N N . ASP A 1 70 ? -3.400 -0.263 9.502 1.00 98.56 70 ASP A N 1
ATOM 517 C CA . ASP A 1 70 ? -3.080 -0.502 10.907 1.00 98.56 70 ASP A CA 1
ATOM 518 C C . ASP A 1 70 ? -1.667 -1.085 11.050 1.00 98.56 70 ASP A C 1
ATOM 520 O O . ASP A 1 70 ? -0.912 -0.686 11.935 1.00 98.56 70 ASP A O 1
ATOM 524 N N . TYR A 1 71 ? -1.290 -1.991 10.139 1.00 97.75 71 TYR A N 1
ATOM 525 C CA . TYR A 1 71 ? 0.013 -2.660 10.133 1.00 97.75 71 TYR A CA 1
ATOM 526 C C . TYR A 1 71 ? 0.531 -2.909 8.713 1.00 97.75 71 TYR A C 1
ATOM 528 O O . TYR A 1 71 ? -0.241 -2.993 7.750 1.00 97.75 71 TYR A O 1
ATOM 536 N N . VAL A 1 72 ? 1.849 -3.071 8.611 1.00 94.38 72 VAL A N 1
ATOM 537 C CA . VAL A 1 72 ? 2.562 -3.579 7.433 1.00 94.38 72 VAL A CA 1
ATOM 538 C C . VAL A 1 72 ? 3.415 -4.777 7.815 1.00 94.38 72 VAL A C 1
ATOM 540 O O . VAL A 1 72 ? 3.885 -4.784 8.975 1.00 94.38 72 VAL A O 1
#

Foldseek 3Di:
DEPQAAQDCRVNNDDHDLLRLLVVLVVLVVVCVVPVPDQAEYDADPLAHQHSVRHHDDCVSNVSVVVRHPYD

Radius of gyration: 11.92 Å; Cα contacts (8 Å, |Δi|>4): 110; chains: 1; bounding box: 30×24×29 Å

Mean predicted aligned error: 2.12 Å

InterPro domains:
  IPR001223 Glycoside hydrolase family 18, catalytic domain [PS51910] (1-72)
  IPR017853 Glycoside hydrolase superfamily [SSF51445] (1-72)

Organism: NCBI:txid200324

Solvent-accessible surface area (backbone atoms only — not comparable to full-atom values): 4116 Å² total; per-residue (Å²): 83,79,63,76,38,44,40,31,41,55,99,69,78,47,86,58,42,60,57,32,46,48,52,48,16,50,51,43,45,52,50,37,72,78,40,74,86,61,89,41,46,36,61,71,56,96,76,51,56,33,24,61,85,67,44,66,48,51,71,81,56,40,44,46,40,69,70,48,37,80,46,106

Sequence (72 aa):
MDWEYPNSDGVGCNTKNPANVINFGKLVKEIRALWPGACLTAALSVNGLIGANGNPSTTTKTTLLKQYLDYV

pLDDT: mean 96.85, std 2.09, range [89.62, 98.81]